Protein AF-A0A1G6QET2-F1 (afdb_monomer)

Nearest PDB structures (foldseek):
  4cl2-assembly1_A  TM=9.328E-01  e=1.279E-05  Candidatus Liberibacter asiaticus str. psy62
  4udo-assembly1_A  TM=9.367E-01  e=1.462E-05  Candidatus Liberibacter asiaticus
  5z2k-assembly1_A  TM=9.333E-01  e=1.462E-05  Candidatus Liberibacter asiaticus str. psy62
  5z2j-assembly1_A  TM=9.321E-01  e=1.910E-05  Candidatus Liberibacter asiaticus str. psy62
  7me1-assembly2_B  TM=9.375E-01  e=2.853E-05  Yersinia pestis

Foldseek 3Di:
DVVVLVVCQVVVPAEDEAEPPDDVVVVVVSCVSNVHDHQYYAYDPDADDCPDQGNDPVSRVVVRVVSVVVRVVVPPD

Radius of gyration: 13.62 Å; Cα contacts (8 Å, |Δi|>4): 81; chains: 1; bounding box: 31×29×31 Å

Solvent-accessible surface area (backbone atoms only — not comparable to full-atom values): 4603 Å² total; per-residue (Å²): 111,72,69,57,40,51,48,36,58,74,69,63,57,64,66,44,70,42,46,79,89,52,69,62,68,61,55,52,51,50,22,64,77,45,75,34,46,75,70,51,74,36,62,80,94,55,67,45,57,85,91,41,78,17,50,44,74,67,41,26,51,52,48,40,51,52,49,53,53,52,54,69,63,65,80,75,126

Structure (mmCIF, N/CA/C/O backbone):
data_AF-A0A1G6QET2-F1
#
_entry.id   AF-A0A1G6QET2-F1
#
loop_
_atom_site.group_PDB
_atom_site.id
_atom_site.type_symbol
_atom_site.label_atom_id
_atom_site.label_alt_id
_atom_site.label_comp_id
_atom_site.label_asym_id
_atom_site.label_entity_id
_atom_site.label_seq_id
_atom_site.pdbx_PDB_ins_code
_atom_site.Cartn_x
_atom_site.Cartn_y
_atom_site.Cartn_z
_atom_site.occupancy
_atom_site.B_iso_or_equiv
_atom_site.auth_seq_id
_atom_site.auth_comp_id
_atom_site.auth_asym_id
_atom_site.auth_atom_id
_atom_site.pdbx_PDB_model_num
ATOM 1 N N . MET A 1 1 ? -3.406 15.652 10.517 1.00 80.81 1 MET A N 1
ATOM 2 C CA . MET A 1 1 ? -3.323 14.280 11.070 1.00 80.81 1 MET A CA 1
ATOM 3 C C . MET A 1 1 ? -4.612 13.832 11.765 1.00 80.81 1 MET A C 1
ATOM 5 O O . MET A 1 1 ? -5.199 12.854 11.330 1.00 80.81 1 MET A O 1
ATOM 9 N N . ALA A 1 2 ? -5.127 14.558 12.767 1.00 87.31 2 ALA A N 1
ATOM 10 C CA . ALA A 1 2 ? -6.322 14.144 13.525 1.00 87.31 2 ALA A CA 1
ATOM 11 C C . ALA A 1 2 ? -7.583 13.846 12.677 1.00 87.31 2 ALA A C 1
ATOM 13 O O . ALA A 1 2 ? -8.335 12.930 12.995 1.00 87.31 2 ALA A O 1
ATOM 14 N N . GLN A 1 3 ? -7.815 14.584 11.584 1.00 91.62 3 GLN A N 1
ATOM 15 C CA . GLN A 1 3 ? -8.937 14.318 10.672 1.00 91.62 3 GLN A CA 1
ATOM 16 C C . GLN A 1 3 ? -8.822 12.954 9.974 1.00 91.62 3 GLN A C 1
ATOM 18 O O . GLN A 1 3 ? -9.825 12.262 9.833 1.00 91.62 3 GLN A O 1
ATOM 23 N N . LEU A 1 4 ? -7.608 12.552 9.591 1.00 88.88 4 LEU A N 1
ATOM 24 C CA . LEU A 1 4 ? -7.352 11.276 8.925 1.00 88.88 4 LEU A CA 1
ATOM 25 C C . LEU A 1 4 ? -7.585 10.098 9.877 1.00 88.88 4 LEU A C 1
ATOM 27 O O . LEU A 1 4 ? -8.269 9.152 9.512 1.00 88.88 4 LEU A O 1
ATOM 31 N N . ILE A 1 5 ? -7.110 10.203 11.122 1.00 89.38 5 ILE A N 1
ATOM 32 C CA . ILE A 1 5 ? -7.356 9.195 12.167 1.00 89.38 5 ILE A CA 1
ATOM 33 C C . ILE A 1 5 ? -8.860 9.021 12.416 1.00 89.38 5 ILE A C 1
ATOM 35 O O . ILE A 1 5 ? -9.350 7.897 12.485 1.00 89.38 5 ILE A O 1
ATOM 39 N N . ARG A 1 6 ? -9.613 10.128 12.521 1.00 91.69 6 ARG A N 1
ATOM 40 C CA . ARG A 1 6 ? -11.074 10.064 12.680 1.00 91.69 6 ARG A CA 1
ATOM 41 C C . ARG A 1 6 ? -11.745 9.370 11.501 1.00 91.69 6 ARG A C 1
ATOM 43 O O . ARG A 1 6 ? -12.618 8.544 11.730 1.00 91.69 6 ARG A O 1
ATOM 50 N N . LYS A 1 7 ? -11.323 9.678 10.271 1.00 90.88 7 LYS A N 1
ATOM 51 C CA . LYS A 1 7 ? -11.851 9.040 9.060 1.00 90.88 7 LYS A CA 1
ATOM 52 C C . LYS A 1 7 ? -11.576 7.534 9.054 1.00 90.88 7 LYS A C 1
ATOM 54 O O . LYS A 1 7 ? -12.507 6.765 8.876 1.00 90.88 7 LYS A O 1
ATOM 59 N N . ILE A 1 8 ? -10.338 7.127 9.346 1.00 88.69 8 ILE A N 1
ATOM 60 C CA . ILE A 1 8 ? -9.936 5.712 9.434 1.00 88.69 8 ILE A CA 1
ATOM 61 C C . ILE A 1 8 ? -10.827 4.939 10.406 1.00 88.69 8 ILE A C 1
ATOM 63 O O . ILE A 1 8 ? -11.335 3.877 10.060 1.00 88.69 8 ILE A O 1
ATOM 67 N N . ARG A 1 9 ? -11.064 5.499 11.597 1.00 87.31 9 ARG A N 1
ATOM 68 C CA . ARG A 1 9 ? -11.929 4.872 12.603 1.00 87.31 9 ARG A CA 1
ATOM 69 C C . ARG A 1 9 ? -13.401 4.851 12.185 1.00 87.31 9 ARG A C 1
ATOM 71 O O . ARG A 1 9 ? -14.070 3.855 12.417 1.00 87.31 9 ARG A O 1
ATOM 78 N N . ALA A 1 10 ? -13.901 5.936 11.593 1.00 92.44 10 ALA A N 1
ATOM 79 C CA . ALA A 1 10 ? -15.303 6.055 11.191 1.00 92.44 10 ALA A CA 1
ATOM 80 C C . ALA A 1 10 ? -15.670 5.138 10.014 1.00 92.44 10 ALA A C 1
ATOM 82 O O . ALA A 1 10 ? -16.785 4.634 9.965 1.00 92.44 10 ALA A O 1
ATOM 83 N N . GLU A 1 11 ? -14.738 4.921 9.085 1.00 90.88 11 GLU A N 1
ATOM 84 C CA . GLU A 1 11 ? -14.934 4.078 7.899 1.00 90.88 11 GLU A CA 1
ATOM 85 C C . GLU A 1 11 ? -14.504 2.620 8.121 1.00 90.88 11 GLU A C 1
ATOM 87 O O . GLU A 1 11 ? -14.599 1.814 7.202 1.00 90.88 11 GLU A O 1
ATOM 92 N N . GLY A 1 12 ? -14.031 2.266 9.323 1.00 86.69 12 GLY A N 1
ATOM 93 C CA . GLY A 1 12 ? -13.595 0.902 9.631 1.00 86.69 12 GLY A CA 1
ATOM 94 C C . GLY A 1 12 ? -12.400 0.448 8.790 1.00 86.69 12 GLY A C 1
ATOM 95 O O . GLY A 1 12 ? -12.284 -0.726 8.468 1.00 86.69 12 GLY A O 1
ATOM 96 N N . ILE A 1 13 ? -11.511 1.367 8.404 1.00 88.06 13 ILE A N 1
ATOM 97 C CA . ILE A 1 13 ? -10.349 1.029 7.576 1.00 88.06 13 ILE A CA 1
ATOM 98 C C . ILE A 1 13 ? -9.392 0.167 8.405 1.00 88.06 13 ILE A C 1
ATOM 100 O O . ILE A 1 13 ? -8.876 0.622 9.422 1.00 88.06 13 ILE A O 1
ATOM 104 N N . THR A 1 14 ? -9.117 -1.059 7.960 1.00 83.31 14 THR A N 1
ATOM 105 C CA . THR A 1 14 ? -8.299 -2.038 8.704 1.00 83.31 14 THR A CA 1
ATOM 106 C C . THR A 1 14 ? -6.871 -2.192 8.179 1.00 83.31 14 THR 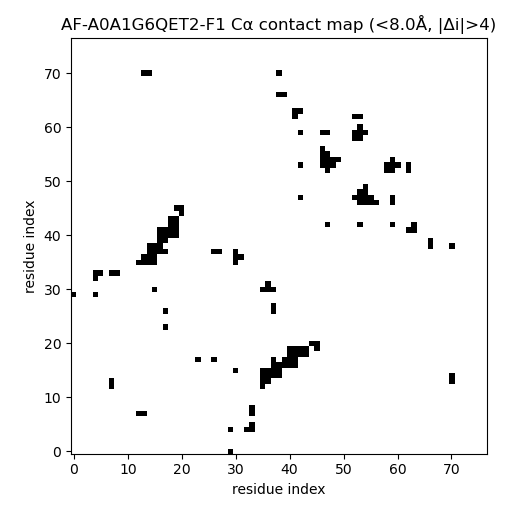A C 1
ATOM 108 O O . THR A 1 14 ? -6.002 -2.741 8.868 1.00 83.31 14 THR A O 1
ATOM 111 N N . ALA A 1 15 ? -6.594 -1.676 6.981 1.00 87.25 15 ALA A N 1
ATOM 112 C CA . ALA A 1 15 ? -5.305 -1.803 6.320 1.00 87.25 15 ALA A CA 1
ATOM 113 C C . ALA A 1 15 ? -4.810 -0.467 5.769 1.00 87.25 15 ALA A C 1
ATOM 115 O O . ALA A 1 15 ? -5.544 0.272 5.115 1.00 87.25 15 ALA A O 1
ATOM 116 N N . VAL A 1 16 ? -3.530 -0.190 6.007 1.00 89.06 16 VAL A N 1
ATOM 117 C CA . VAL A 1 16 ? -2.808 0.944 5.424 1.00 89.06 16 VAL A CA 1
ATOM 1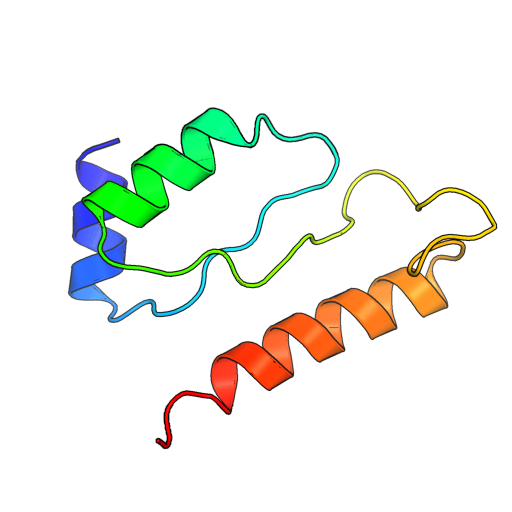18 C C . VAL A 1 16 ? -1.527 0.414 4.787 1.00 89.06 16 VAL A C 1
ATOM 120 O O . VAL A 1 16 ? -0.951 -0.571 5.255 1.00 89.06 16 VA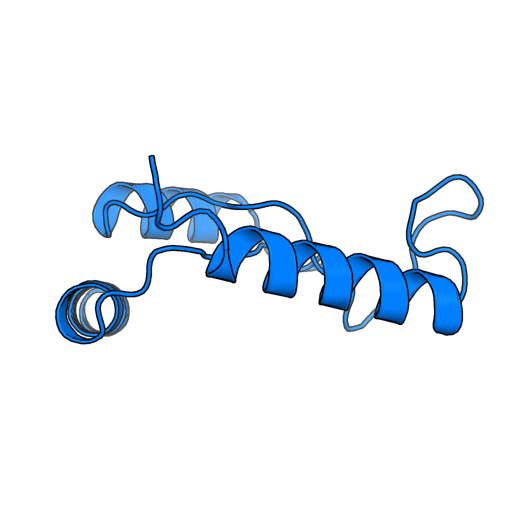L A O 1
ATOM 123 N N . PHE A 1 17 ? -1.075 1.055 3.717 1.00 89.38 17 PHE A N 1
ATOM 124 C CA . PHE A 1 17 ? 0.134 0.674 2.996 1.00 89.38 17 PHE A CA 1
ATOM 125 C C . PHE A 1 17 ? 1.121 1.833 2.959 1.00 89.38 17 PHE A C 1
ATOM 127 O O . PHE A 1 17 ? 0.725 2.997 3.013 1.00 89.38 17 PHE A O 1
ATOM 134 N N . VAL A 1 18 ? 2.407 1.502 2.878 1.00 87.19 18 VAL A N 1
ATOM 135 C CA . VAL A 1 18 ? 3.466 2.484 2.639 1.00 87.19 18 VAL A CA 1
ATOM 136 C C . VAL A 1 18 ? 3.807 2.480 1.160 1.00 87.19 18 VAL A C 1
ATOM 138 O O . VAL A 1 18 ? 3.928 1.420 0.560 1.00 87.19 18 VAL A O 1
ATOM 141 N N . GLU A 1 19 ? 3.971 3.650 0.562 1.00 82.38 19 GLU A N 1
ATOM 142 C CA . GLU A 1 19 ? 4.517 3.746 -0.790 1.00 82.38 19 GLU A CA 1
ATOM 143 C C . GLU A 1 19 ? 6.046 3.790 -0.743 1.00 82.38 19 GLU A C 1
ATOM 145 O O . GLU A 1 19 ? 6.616 4.375 0.177 1.00 82.38 19 GLU A O 1
ATOM 150 N N . ASN A 1 20 ? 6.716 3.206 -1.740 1.00 75.50 20 ASN A N 1
ATOM 151 C CA . ASN A 1 20 ? 8.182 3.079 -1.768 1.00 75.50 20 ASN A CA 1
ATOM 152 C C . ASN A 1 20 ? 8.949 4.400 -1.579 1.00 75.50 20 ASN A C 1
ATOM 154 O O . ASN A 1 20 ? 10.037 4.408 -1.013 1.00 75.50 20 ASN A O 1
ATOM 158 N N . LEU A 1 21 ? 8.381 5.520 -2.027 1.00 68.44 21 LEU A N 1
ATOM 159 C CA . LEU A 1 21 ? 9.019 6.837 -1.927 1.00 68.44 21 LEU A CA 1
ATOM 160 C C . LEU A 1 21 ? 8.545 7.660 -0.716 1.00 68.44 21 LEU A C 1
ATOM 162 O O . LEU A 1 21 ? 9.020 8.774 -0.496 1.00 68.44 21 LEU A O 1
ATOM 166 N N . SER A 1 22 ? 7.613 7.134 0.082 1.00 74.00 22 SER A N 1
ATOM 167 C CA . SER A 1 22 ? 7.034 7.839 1.228 1.00 74.00 22 SER A CA 1
ATOM 168 C C . SER A 1 22 ? 7.833 7.628 2.514 1.00 74.00 22 SER A C 1
ATOM 170 O O . SER A 1 22 ? 8.409 6.568 2.745 1.00 74.00 22 SER A O 1
ATOM 172 N N . ASN A 1 23 ? 7.820 8.622 3.413 1.00 78.38 23 ASN A N 1
ATOM 173 C CA . ASN A 1 23 ? 8.475 8.509 4.719 1.00 78.38 23 ASN A CA 1
ATOM 174 C C . ASN A 1 23 ? 7.728 7.500 5.626 1.00 78.38 23 ASN A C 1
ATOM 176 O O . ASN A 1 23 ? 6.614 7.799 6.081 1.00 78.38 23 ASN A O 1
ATOM 180 N N . PRO A 1 24 ? 8.335 6.347 5.969 1.00 79.19 24 PRO A N 1
ATOM 181 C CA . PRO A 1 24 ? 7.660 5.285 6.715 1.00 79.19 24 PRO A CA 1
ATOM 182 C C . PRO A 1 24 ? 7.292 5.697 8.146 1.00 79.19 24 PRO A C 1
ATOM 184 O O . PRO A 1 24 ? 6.322 5.185 8.703 1.00 79.19 24 PRO A O 1
ATOM 187 N N . VAL A 1 25 ? 8.008 6.656 8.743 1.00 85.38 25 VAL A N 1
ATOM 188 C CA . VAL A 1 25 ? 7.795 7.083 10.137 1.00 85.38 25 VAL A CA 1
ATOM 189 C C . VAL A 1 25 ? 6.422 7.733 10.317 1.00 85.38 25 VAL A C 1
ATOM 191 O O . VAL A 1 25 ? 5.761 7.526 11.335 1.00 85.38 25 VAL A O 1
ATOM 194 N N .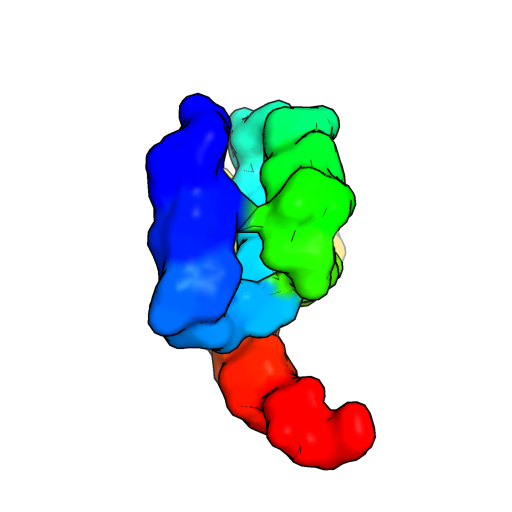 VAL A 1 26 ? 5.963 8.507 9.329 1.00 85.81 26 VAL A N 1
ATOM 195 C CA . VAL A 1 26 ? 4.658 9.186 9.393 1.00 85.81 26 VAL A CA 1
ATOM 196 C C . VAL A 1 26 ? 3.520 8.167 9.360 1.00 85.81 26 VAL A C 1
ATOM 198 O O . VAL A 1 26 ? 2.582 8.261 10.151 1.00 85.81 26 VAL A O 1
ATOM 201 N N . LEU A 1 27 ? 3.631 7.167 8.486 1.00 83.69 27 LEU A N 1
ATOM 202 C CA . LEU A 1 27 ? 2.643 6.100 8.340 1.00 83.69 27 LEU A CA 1
ATOM 203 C C . LEU A 1 27 ? 2.607 5.170 9.552 1.00 83.69 27 LEU A C 1
ATOM 205 O O . LEU A 1 27 ? 1.524 4.798 9.989 1.00 83.69 27 LEU A O 1
ATOM 209 N N . GLN A 1 28 ? 3.756 4.858 10.151 1.00 84.75 28 GLN A N 1
ATOM 210 C CA . GLN A 1 28 ? 3.813 4.081 11.392 1.00 84.75 28 GLN A CA 1
ATOM 211 C C . GLN A 1 28 ? 3.125 4.803 12.557 1.00 84.75 28 GLN A C 1
ATOM 213 O O . GLN A 1 28 ? 2.361 4.182 13.293 1.00 84.75 28 GLN A O 1
ATOM 218 N N . ARG A 1 29 ? 3.340 6.119 12.703 1.00 88.31 29 ARG A N 1
ATOM 219 C CA . ARG A 1 29 ? 2.652 6.927 13.726 1.00 88.31 29 ARG A CA 1
ATOM 220 C C . ARG A 1 29 ? 1.147 6.972 13.490 1.00 88.31 29 ARG A C 1
ATOM 222 O O . ARG A 1 29 ? 0.382 6.735 14.415 1.00 88.31 29 ARG A O 1
ATOM 229 N N . LEU A 1 30 ? 0.725 7.209 12.247 1.00 86.56 30 LEU A N 1
ATOM 230 C CA . LEU A 1 30 ? -0.688 7.166 11.874 1.00 86.56 30 LEU A CA 1
ATOM 231 C C . LEU A 1 30 ? -1.315 5.805 12.199 1.00 86.56 30 LEU A C 1
ATOM 233 O O . LEU A 1 30 ? -2.410 5.757 12.749 1.00 86.56 30 LEU A O 1
ATOM 237 N N . ALA A 1 31 ? -0.624 4.714 11.864 1.00 86.06 31 ALA A N 1
ATOM 238 C CA . ALA A 1 31 ? -1.093 3.359 12.106 1.00 86.06 31 ALA A CA 1
ATOM 239 C C . ALA A 1 31 ? -1.277 3.081 13.606 1.00 86.06 31 ALA A C 1
ATOM 241 O O . ALA A 1 31 ? -2.330 2.589 14.014 1.00 86.06 31 ALA A O 1
ATOM 242 N N . ALA A 1 32 ? -0.298 3.481 14.426 1.00 86.75 32 ALA A N 1
ATOM 243 C CA . ALA A 1 32 ? -0.366 3.380 15.880 1.00 86.75 32 ALA A CA 1
ATOM 244 C C . ALA A 1 32 ? -1.527 4.203 16.466 1.00 86.75 32 ALA A C 1
ATOM 246 O O . ALA A 1 32 ? -2.329 3.672 17.232 1.00 86.75 32 ALA A O 1
ATOM 247 N N . ASP A 1 33 ? -1.670 5.466 16.057 1.00 87.56 33 ASP A N 1
ATOM 248 C CA . ASP A 1 33 ? -2.721 6.353 16.565 1.00 87.56 33 ASP A CA 1
ATOM 249 C C . ASP A 1 33 ? -4.125 5.918 16.112 1.00 87.56 33 ASP A C 1
ATOM 251 O O . ASP A 1 33 ? -5.111 6.103 16.830 1.00 87.56 33 ASP A O 1
ATOM 255 N N . ALA A 1 34 ? -4.249 5.352 14.910 1.00 86.31 34 ALA A N 1
ATOM 256 C CA . ALA A 1 34 ? -5.526 4.928 14.349 1.00 86.31 34 ALA A CA 1
ATOM 257 C C . ALA A 1 34 ? -5.919 3.485 14.710 1.00 86.31 34 ALA A C 1
ATOM 259 O O . ALA A 1 34 ? -7.084 3.140 14.533 1.00 86.31 34 ALA A O 1
ATOM 260 N N . GLY A 1 35 ? -5.002 2.682 15.262 1.00 85.25 35 GLY A N 1
ATOM 261 C CA . GLY A 1 35 ? -5.253 1.282 15.620 1.00 85.25 35 GLY A CA 1
ATOM 262 C C . GLY A 1 35 ? -5.274 0.334 14.418 1.00 85.25 35 GLY A C 1
ATOM 263 O O . GLY A 1 35 ? -5.954 -0.687 14.451 1.00 85.25 35 GLY A O 1
ATOM 264 N N . VAL A 1 36 ? -4.547 0.668 13.351 1.00 86.31 36 VAL A N 1
ATOM 265 C CA . VAL A 1 36 ? -4.507 -0.094 12.092 1.00 86.31 36 VAL A CA 1
ATOM 266 C C . VAL A 1 36 ? -3.118 -0.665 11.847 1.00 86.31 36 VAL A C 1
ATOM 268 O O . VAL A 1 36 ? -2.131 -0.201 12.415 1.00 86.31 36 VAL A O 1
ATOM 271 N N . ARG A 1 37 ? -3.015 -1.690 10.997 1.00 83.69 37 ARG A N 1
ATOM 272 C CA . ARG A 1 37 ? -1.728 -2.323 10.676 1.00 83.69 37 ARG A CA 1
ATOM 273 C C . ARG A 1 37 ? -1.241 -1.874 9.308 1.00 83.69 37 ARG A C 1
ATOM 275 O O . ARG A 1 37 ? -2.011 -1.842 8.348 1.00 83.69 37 ARG A O 1
ATOM 282 N N . VAL A 1 38 ? 0.059 -1.612 9.209 1.00 84.62 38 VAL A N 1
ATOM 283 C CA . VAL A 1 38 ? 0.719 -1.465 7.911 1.00 84.62 38 VAL A CA 1
ATOM 284 C C . VAL A 1 38 ? 0.856 -2.851 7.281 1.00 84.62 38 VAL A C 1
ATOM 286 O O . VAL A 1 38 ? 1.479 -3.732 7.868 1.00 84.62 38 VAL A O 1
ATOM 289 N N . ARG A 1 39 ? 0.245 -3.070 6.111 1.00 84.06 39 ARG A N 1
ATOM 290 C CA . ARG A 1 39 ? 0.140 -4.397 5.465 1.00 84.06 39 ARG A CA 1
ATOM 291 C C . ARG A 1 39 ? 1.159 -4.634 4.350 1.00 84.06 39 ARG A C 1
ATOM 293 O O . ARG A 1 39 ? 1.002 -5.561 3.563 1.00 84.06 39 ARG A O 1
ATOM 300 N N . GLY A 1 40 ? 2.215 -3.828 4.319 1.00 86.19 40 GLY A N 1
ATOM 301 C CA . GLY A 1 40 ? 3.311 -3.936 3.367 1.00 86.19 40 GLY A CA 1
ATOM 302 C C . GLY A 1 40 ? 3.526 -2.641 2.599 1.00 86.19 40 GLY A C 1
ATOM 303 O O . GLY A 1 40 ? 3.094 -1.563 3.027 1.00 86.19 40 GLY A O 1
ATOM 304 N N . GLN A 1 41 ? 4.208 -2.780 1.467 1.00 90.38 41 GLN A N 1
ATOM 305 C CA . GLN A 1 41 ? 4.636 -1.673 0.633 1.00 90.38 41 GLN A CA 1
ATOM 306 C C . GLN A 1 41 ? 4.063 -1.798 -0.780 1.00 90.38 41 GLN A C 1
ATOM 308 O O . GLN A 1 41 ? 4.184 -2.853 -1.409 1.00 90.38 41 GLN A O 1
ATOM 313 N N . LEU A 1 42 ? 3.458 -0.711 -1.253 1.00 92.75 42 LEU A N 1
ATOM 314 C CA . LEU A 1 42 ? 2.994 -0.547 -2.624 1.00 92.75 42 LEU A CA 1
ATOM 315 C C . LEU A 1 42 ? 4.032 0.220 -3.445 1.00 92.75 42 LEU A C 1
ATOM 317 O O . LEU A 1 42 ? 4.785 1.058 -2.936 1.00 92.75 42 LEU A O 1
ATOM 321 N N . TYR A 1 43 ? 4.039 -0.072 -4.737 1.00 92.44 43 TYR A N 1
ATOM 322 C CA . TYR A 1 43 ? 4.867 0.600 -5.730 1.00 92.44 43 TYR A CA 1
ATOM 323 C C . TYR A 1 43 ? 3.967 1.445 -6.637 1.00 92.44 43 TYR A C 1
ATOM 325 O O . TYR A 1 43 ? 3.020 0.920 -7.220 1.00 92.44 43 TYR A O 1
ATOM 333 N 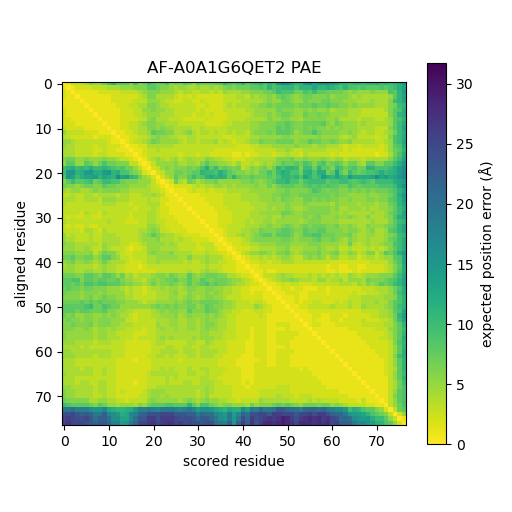N . SER A 1 44 ? 4.232 2.748 -6.712 1.00 86.31 44 SER A N 1
ATOM 334 C CA . SER A 1 44 ? 3.441 3.729 -7.470 1.00 86.31 44 SER A CA 1
ATOM 335 C C . SER A 1 44 ? 4.315 4.422 -8.516 1.00 86.31 44 SER A C 1
ATOM 337 O O . SER A 1 44 ? 4.189 4.160 -9.709 1.00 86.31 44 SER A O 1
ATOM 339 N N . ASP A 1 45 ? 5.257 5.238 -8.046 1.00 85.25 45 ASP A N 1
ATOM 340 C CA . ASP A 1 45 ? 6.091 6.114 -8.879 1.00 85.25 45 ASP A CA 1
ATOM 341 C C . ASP A 1 45 ? 7.387 5.453 -9.376 1.00 85.25 45 ASP A C 1
ATOM 343 O O . ASP A 1 45 ? 8.078 5.990 -10.242 1.00 85.25 45 ASP A O 1
ATOM 347 N N . ALA A 1 46 ? 7.749 4.295 -8.815 1.00 88.00 46 ALA A N 1
ATOM 348 C CA . ALA A 1 46 ? 8.972 3.579 -9.155 1.00 88.00 46 ALA A CA 1
ATOM 349 C C . ALA A 1 46 ? 8.808 2.064 -9.016 1.00 88.00 46 ALA A C 1
ATOM 351 O O . ALA A 1 46 ? 8.174 1.581 -8.075 1.00 88.00 46 ALA A O 1
ATOM 352 N N . LEU A 1 47 ? 9.453 1.333 -9.927 1.00 93.31 47 LEU A N 1
ATOM 353 C CA . LEU A 1 47 ? 9.647 -0.114 -9.847 1.00 93.31 47 LEU A CA 1
ATOM 354 C C . LEU A 1 47 ? 10.623 -0.467 -8.715 1.00 93.31 47 LEU A C 1
ATOM 356 O O . LEU A 1 47 ? 11.366 0.383 -8.214 1.00 93.31 47 LEU A O 1
ATOM 360 N N . SER A 1 48 ? 10.637 -1.733 -8.310 1.00 93.00 48 SER A N 1
ATOM 361 C CA . SER A 1 48 ? 11.685 -2.238 -7.425 1.00 93.00 48 SER A CA 1
ATOM 362 C C . SER A 1 48 ? 13.015 -2.394 -8.167 1.00 93.00 48 SER A C 1
ATOM 364 O O . SER A 1 48 ? 13.084 -2.329 -9.395 1.00 93.00 48 SER A O 1
ATOM 366 N N . ALA A 1 49 ? 14.074 -2.691 -7.412 1.00 94.06 49 ALA A N 1
ATOM 367 C CA . ALA A 1 49 ? 15.289 -3.256 -7.985 1.00 94.06 49 ALA A CA 1
ATOM 368 C C . ALA A 1 49 ? 14.973 -4.544 -8.790 1.00 94.06 49 ALA A C 1
ATOM 370 O O . ALA A 1 49 ? 13.913 -5.149 -8.571 1.00 94.06 49 ALA A O 1
ATOM 371 N N . PRO A 1 50 ? 15.854 -4.969 -9.717 1.00 93.94 50 PRO A N 1
ATOM 372 C CA . PRO A 1 50 ? 15.613 -6.133 -10.577 1.00 93.94 50 PRO A CA 1
ATOM 373 C C . PRO A 1 50 ? 15.306 -7.440 -9.828 1.00 93.94 50 PRO A C 1
ATOM 375 O O . PRO A 1 50 ? 14.580 -8.283 -10.345 1.00 93.94 50 PRO A O 1
ATOM 378 N N . ASP A 1 51 ? 15.837 -7.590 -8.617 1.00 94.06 51 ASP A N 1
ATOM 379 C CA . ASP A 1 51 ? 15.649 -8.718 -7.699 1.00 94.06 51 ASP A CA 1
ATOM 380 C C . ASP A 1 51 ? 14.448 -8.551 -6.747 1.00 94.06 51 ASP A C 1
ATOM 382 O O . ASP A 1 51 ? 14.147 -9.440 -5.951 1.00 94.06 51 ASP A O 1
ATOM 386 N N . GLY A 1 52 ? 13.750 -7.418 -6.823 1.00 93.19 52 GLY A N 1
ATOM 387 C CA . GLY A 1 52 ? 12.585 -7.112 -6.004 1.00 93.19 52 GLY A CA 1
ATOM 388 C C . GLY A 1 52 ? 11.253 -7.608 -6.589 1.00 93.19 52 GLY A C 1
ATOM 389 O O . GLY A 1 52 ? 11.178 -8.066 -7.731 1.00 93.19 52 GLY A O 1
ATOM 390 N N . PRO A 1 53 ? 10.159 -7.478 -5.817 1.00 93.38 53 PRO A N 1
ATOM 391 C CA . PRO A 1 53 ? 8.852 -8.042 -6.168 1.00 93.38 53 PRO A CA 1
ATOM 392 C C . PRO A 1 53 ? 8.115 -7.289 -7.291 1.00 93.38 53 PRO A C 1
ATOM 394 O O . PRO A 1 53 ? 7.083 -7.756 -7.766 1.00 93.38 53 PRO A O 1
ATOM 397 N N . ALA A 1 54 ? 8.618 -6.126 -7.710 1.00 95.38 54 ALA A N 1
ATOM 398 C CA . ALA A 1 54 ? 7.952 -5.196 -8.616 1.00 95.38 54 ALA A CA 1
ATOM 399 C C . ALA A 1 54 ? 8.920 -4.658 -9.686 1.00 95.38 54 ALA A C 1
ATOM 401 O O . ALA A 1 54 ? 8.961 -3.457 -9.947 1.00 95.38 54 ALA A O 1
ATOM 402 N N . SER A 1 55 ? 9.751 -5.531 -10.262 1.00 95.94 55 SER A N 1
ATOM 403 C CA . SER A 1 55 ? 10.815 -5.164 -11.211 1.00 95.94 55 SER A CA 1
ATOM 404 C C . SER A 1 55 ? 10.320 -4.799 -12.617 1.00 95.94 55 SER A C 1
ATOM 406 O O . SER A 1 55 ? 11.069 -4.222 -13.403 1.00 95.94 55 SER A O 1
ATOM 408 N N . THR A 1 56 ? 9.063 -5.104 -12.947 1.00 96.38 56 THR A N 1
ATOM 409 C CA . THR A 1 56 ? 8.387 -4.688 -14.182 1.00 96.38 56 THR A CA 1
ATOM 410 C C . THR A 1 56 ? 7.011 -4.129 -13.845 1.00 96.38 56 THR A C 1
ATOM 412 O O . THR A 1 56 ? 6.481 -4.356 -12.760 1.00 96.38 56 THR A O 1
ATOM 415 N N . TYR A 1 57 ? 6.394 -3.413 -14.785 1.00 95.56 57 TYR A N 1
ATOM 416 C CA . TYR A 1 57 ? 5.045 -2.884 -14.582 1.00 95.56 57 TYR A CA 1
ATOM 417 C C . TYR A 1 57 ? 4.017 -3.988 -14.277 1.00 95.56 57 TYR A C 1
ATOM 419 O O . TYR A 1 57 ? 3.169 -3.817 -13.404 1.00 95.56 57 TYR A O 1
ATOM 427 N N . GLU A 1 58 ? 4.106 -5.137 -14.956 1.00 97.38 58 GLU A N 1
ATOM 428 C CA . GLU A 1 58 ? 3.192 -6.258 -14.712 1.00 97.38 58 GLU A CA 1
ATOM 429 C C . GLU A 1 58 ? 3.374 -6.830 -13.300 1.00 97.38 58 GLU A C 1
ATOM 431 O O . GLU A 1 58 ? 2.392 -7.020 -12.579 1.00 97.38 58 GLU A O 1
ATOM 436 N N . THR A 1 59 ? 4.619 -7.079 -12.881 1.00 96.69 59 THR A N 1
ATOM 437 C CA . THR A 1 59 ? 4.892 -7.641 -11.550 1.00 96.69 59 THR A CA 1
ATOM 438 C C . THR A 1 59 ? 4.548 -6.645 -10.449 1.00 96.69 59 THR A C 1
ATOM 440 O O . THR A 1 59 ? 3.962 -7.037 -9.444 1.00 96.69 59 THR A O 1
ATOM 443 N N . MET A 1 60 ? 4.781 -5.350 -10.683 1.00 96.19 60 MET A N 1
ATOM 444 C CA . MET A 1 60 ? 4.342 -4.257 -9.817 1.00 96.19 60 MET A CA 1
ATOM 445 C C . MET A 1 60 ? 2.826 -4.270 -9.603 1.00 96.19 60 MET A C 1
ATOM 447 O O . MET A 1 60 ? 2.360 -4.258 -8.462 1.00 96.19 60 MET A O 1
ATOM 451 N N . PHE A 1 61 ? 2.043 -4.326 -10.685 1.00 96.62 61 PHE A N 1
ATOM 452 C CA . PHE A 1 61 ? 0.585 -4.360 -10.585 1.00 96.62 61 PHE A CA 1
ATOM 453 C C . PHE A 1 61 ? 0.091 -5.617 -9.876 1.00 96.62 61 PHE A C 1
ATOM 455 O O . PHE A 1 61 ? -0.762 -5.524 -8.992 1.00 96.62 61 PHE A O 1
ATOM 462 N N . ARG A 1 62 ? 0.649 -6.783 -10.219 1.00 97.06 62 ARG A N 1
ATOM 463 C CA . ARG A 1 62 ? 0.300 -8.057 -9.583 1.00 97.06 62 ARG A CA 1
ATOM 464 C C . ARG A 1 62 ? 0.581 -8.028 -8.081 1.00 97.06 62 ARG A C 1
ATOM 466 O O . ARG A 1 62 ? -0.314 -8.335 -7.299 1.00 97.06 62 ARG A O 1
ATOM 473 N N . HIS A 1 63 ? 1.772 -7.584 -7.681 1.00 95.50 63 HIS A N 1
ATOM 474 C CA . HIS A 1 63 ? 2.170 -7.432 -6.278 1.00 95.50 63 HIS A CA 1
ATOM 475 C C . HIS A 1 63 ? 1.218 -6.507 -5.511 1.00 95.50 63 HIS A C 1
ATOM 477 O O . HIS A 1 63 ? 0.705 -6.879 -4.453 1.00 95.50 63 HIS A O 1
ATOM 483 N N . ASN A 1 64 ? 0.921 -5.327 -6.064 1.00 95.69 64 ASN A N 1
ATOM 484 C CA . ASN A 1 64 ? 0.017 -4.366 -5.432 1.00 95.69 64 ASN A CA 1
ATOM 485 C C . ASN A 1 64 ? -1.396 -4.943 -5.248 1.00 95.69 64 ASN A C 1
ATOM 487 O O . ASN A 1 64 ? -1.968 -4.848 -4.162 1.00 95.69 64 ASN A O 1
ATOM 491 N N . VAL A 1 65 ? -1.959 -5.562 -6.291 1.00 95.50 65 VAL A N 1
ATOM 492 C CA . VAL A 1 65 ? -3.304 -6.155 -6.240 1.00 95.50 65 VAL A CA 1
ATOM 493 C C . VAL A 1 65 ? -3.359 -7.306 -5.240 1.00 95.50 65 VAL A C 1
ATOM 495 O O . VAL A 1 65 ? -4.302 -7.378 -4.455 1.00 95.50 65 VAL A O 1
ATOM 498 N N . GLU A 1 66 ? -2.348 -8.174 -5.203 1.00 94.69 66 GLU A N 1
ATOM 499 C CA . GLU A 1 66 ? -2.289 -9.260 -4.224 1.00 94.69 66 GLU A CA 1
ATOM 500 C C . GLU A 1 66 ? -2.284 -8.743 -2.784 1.00 94.69 66 GLU A C 1
ATOM 502 O O . GLU A 1 66 ? -3.008 -9.277 -1.941 1.00 94.69 66 GLU A O 1
ATOM 507 N N . LEU A 1 67 ? -1.510 -7.695 -2.488 1.00 93.50 67 LEU A N 1
ATOM 508 C CA . LEU A 1 67 ? -1.489 -7.084 -1.159 1.00 93.50 67 LEU A CA 1
ATOM 509 C C . LEU A 1 67 ? -2.851 -6.497 -0.771 1.00 93.50 67 LEU A C 1
ATOM 511 O O . LEU A 1 67 ? -3.316 -6.719 0.351 1.00 93.50 67 LEU A O 1
ATOM 515 N N . LEU A 1 68 ? -3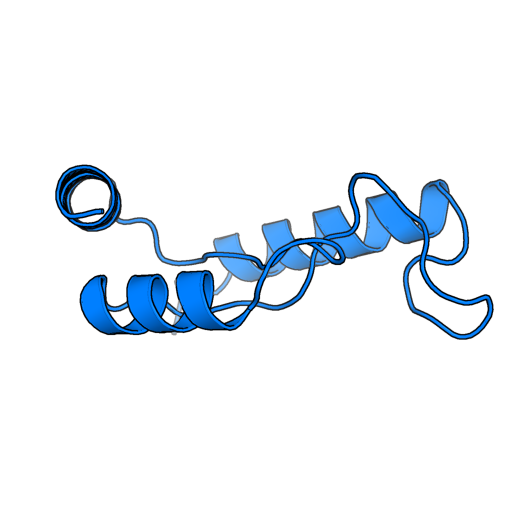.506 -5.795 -1.697 1.00 92.12 68 LEU A N 1
ATOM 516 C CA . LEU A 1 68 ? -4.833 -5.216 -1.482 1.00 92.12 68 LEU A CA 1
ATOM 517 C C . LEU A 1 68 ? -5.883 -6.304 -1.228 1.00 92.12 68 LEU A C 1
ATOM 519 O O . LEU A 1 68 ? -6.609 -6.250 -0.236 1.00 92.12 68 LEU A O 1
A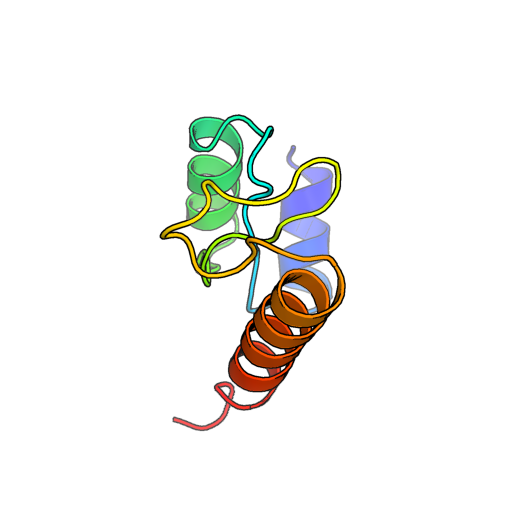TOM 523 N N . VAL A 1 69 ? -5.930 -7.328 -2.082 1.00 93.12 69 VAL A N 1
ATOM 524 C CA . VAL A 1 69 ? -6.881 -8.444 -1.976 1.00 93.12 69 VAL A CA 1
ATOM 525 C C . VAL A 1 69 ? -6.679 -9.223 -0.677 1.00 93.12 69 VAL A C 1
ATOM 527 O O . VAL A 1 69 ? -7.640 -9.480 0.048 1.00 93.12 69 VAL A O 1
ATOM 530 N N . ARG A 1 70 ? -5.430 -9.534 -0.309 1.00 90.81 70 ARG A N 1
ATOM 531 C CA . ARG A 1 70 ? -5.126 -10.197 0.970 1.00 90.81 70 ARG A CA 1
ATOM 532 C C . ARG A 1 70 ? -5.552 -9.357 2.172 1.00 90.81 70 ARG A C 1
ATOM 534 O O . ARG A 1 70 ? -6.020 -9.919 3.160 1.00 90.81 70 ARG A O 1
ATOM 541 N N . ALA A 1 71 ? -5.385 -8.036 2.114 1.00 88.81 71 ALA A N 1
ATOM 542 C CA . ALA 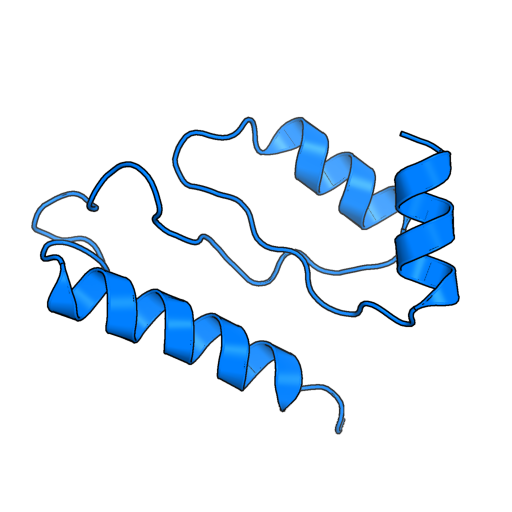A 1 71 ? -5.819 -7.153 3.188 1.00 88.81 71 ALA A CA 1
ATOM 543 C C . ALA A 1 71 ? -7.344 -7.189 3.369 1.00 88.81 71 ALA A C 1
ATOM 545 O O . ALA A 1 71 ? -7.789 -7.359 4.503 1.00 88.81 71 ALA A O 1
ATOM 546 N N . MET A 1 72 ? -8.107 -7.144 2.270 1.00 87.75 72 MET A N 1
ATOM 547 C CA . MET A 1 72 ? -9.576 -7.229 2.278 1.00 87.75 72 MET A CA 1
ATOM 548 C C . MET A 1 72 ? -10.100 -8.581 2.786 1.00 87.75 72 MET A C 1
ATOM 550 O O . MET A 1 72 ? -11.106 -8.628 3.480 1.00 87.75 72 MET A O 1
ATOM 554 N N . HIS A 1 73 ? -9.416 -9.689 2.485 1.00 85.19 73 HIS A N 1
ATOM 555 C CA . HIS A 1 73 ? -9.835 -11.016 2.957 1.00 85.19 73 HIS A CA 1
ATOM 556 C C . HIS A 1 73 ? -9.436 -11.329 4.401 1.00 85.19 73 HIS A C 1
ATOM 558 O O . HIS A 1 73 ? -10.031 -12.202 5.024 1.00 85.19 73 HIS A O 1
ATOM 564 N N . SER A 1 74 ? -8.435 -10.644 4.958 1.00 63.44 74 SER A N 1
ATOM 565 C CA . SER A 1 74 ? -7.949 -10.919 6.319 1.00 63.44 74 SER A CA 1
ATOM 566 C C . SER A 1 74 ? -8.833 -10.364 7.446 1.00 63.44 74 SER A C 1
ATOM 568 O O . SER A 1 74 ? -8.385 -10.284 8.586 1.00 63.44 74 SER A O 1
ATOM 570 N N . GLU A 1 75 ? -10.081 -10.011 7.137 1.00 54.75 75 GLU A N 1
ATOM 571 C CA . GLU A 1 75 ? -11.120 -9.588 8.086 1.00 54.75 75 GLU 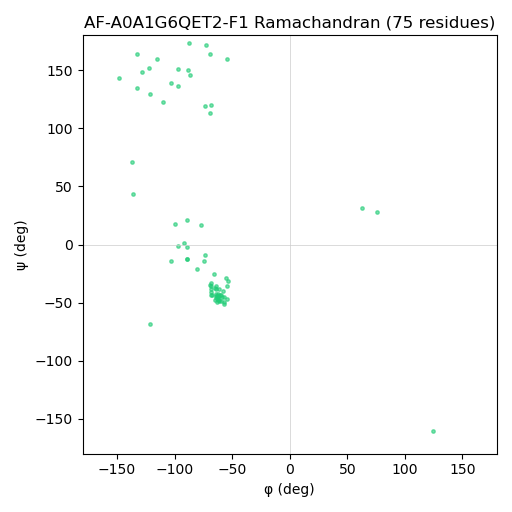A CA 1
ATOM 572 C C . GLU A 1 75 ? -11.944 -10.776 8.634 1.00 54.75 75 GLU A C 1
ATOM 574 O O . GLU A 1 75 ? -13.061 -10.622 9.116 1.00 54.75 75 GLU A O 1
ATOM 579 N N . SER A 1 76 ? -11.406 -11.998 8.565 1.00 39.47 76 SER A N 1
ATOM 580 C CA . SER A 1 76 ? -12.033 -13.210 9.113 1.00 39.47 76 SER A CA 1
ATOM 581 C C . SER A 1 76 ? -11.009 -14.093 9.830 1.00 39.47 76 SER A C 1
ATOM 583 O O . SER A 1 76 ? -10.630 -15.147 9.324 1.00 39.47 76 SER A O 1
ATOM 585 N N . ALA A 1 77 ? -10.532 -13.637 10.990 1.00 34.34 77 ALA A N 1
ATOM 586 C CA . ALA A 1 77 ? -9.979 -14.478 12.058 1.00 34.34 77 ALA A CA 1
ATOM 587 C C . ALA A 1 77 ? -9.948 -13.696 13.376 1.00 34.34 77 ALA A C 1
ATOM 589 O O . ALA A 1 77 ? -9.310 -12.616 13.398 1.00 34.34 77 ALA A O 1
#

Mean predicted aligned error: 5.03 Å

pLDDT: mean 86.78, std 10.95, range [34.34, 97.38]

Secondary structure (DSSP, 8-state):
-HHHHHHHHHTT--EEEEETTS-HHHHHHHHHHHT-EEEEEE-SSSPPPTTSTTSSHHHHHHHHHHHHHHHHHTS--

Organism: NCBI:txid938405

InterPro domains:
  IPR006127 Periplasmic solute binding protein, ZnuA-like [PF01297] (1-71)

Sequence (77 aa):
MAQLIRKIRAEGITAVFVENLSNPVVLQRLAADAGVRVRGQLYSDALSAPDGPASTYETMFRHNVELLVRAMHSESA